Protein AF-A0A4S8HEG0-F1 (afdb_monomer_lite)

Secondary structure (DSSP, 8-state):
--PPEEEEEEEEEETTEEEEE-TTS-HHHH-S--SEEEEEEEEEETTEEEEEEE-EETTTTEE--HHHHHHHHHHHHHT-HHHHHHH--S-----PPPP------

Sequence (105 aa):
MKTNQLRIGKYVMINEMPILFPLEIMHSDVVQQAQSAGFFVMRVTAYGIDVYCWGESTSLNLQSNQTQDARIIKEFIGNISEVSHRFGNTAKPGVQPGVTANSPA

Organism: NCBI:txid2569763

Structure (mmCIF, N/CA/C/O backbone):
data_AF-A0A4S8HEG0-F1
#
_entry.id   AF-A0A4S8HEG0-F1
#
loop_
_atom_site.group_PDB
_atom_site.id
_atom_site.type_symbol
_atom_site.label_atom_id
_atom_site.label_alt_id
_atom_site.label_comp_id
_atom_site.label_asym_id
_atom_site.label_entity_id
_atom_site.label_seq_id
_atom_site.pdbx_PDB_ins_code
_atom_site.Cartn_x
_atom_site.Cartn_y
_atom_site.Cartn_z
_atom_site.occupancy
_atom_site.B_iso_or_equiv
_atom_site.auth_seq_id
_atom_site.auth_comp_id
_atom_site.auth_asym_id
_atom_site.auth_atom_id
_atom_site.pdbx_PDB_model_num
ATOM 1 N N . MET A 1 1 ? -18.858 -8.738 20.220 1.00 45.28 1 MET A N 1
ATOM 2 C CA . MET A 1 1 ? -17.488 -8.210 20.418 1.00 45.28 1 MET A CA 1
ATOM 3 C C . MET A 1 1 ? -16.939 -7.829 19.052 1.00 45.28 1 MET A C 1
ATOM 5 O O . MET A 1 1 ? -16.964 -8.676 18.170 1.00 45.28 1 MET A O 1
ATOM 9 N N . LYS A 1 2 ? -16.554 -6.564 18.829 1.00 53.38 2 LYS A N 1
ATOM 10 C CA . LYS A 1 2 ? -15.967 -6.131 17.548 1.00 53.38 2 LYS A CA 1
ATOM 11 C C . LYS A 1 2 ? -14.535 -6.674 17.479 1.00 53.38 2 LYS A C 1
ATOM 13 O O . LYS A 1 2 ? -13.722 -6.355 18.340 1.00 53.38 2 LYS A O 1
ATOM 18 N N . THR A 1 3 ? -14.267 -7.560 16.529 1.00 56.75 3 THR A N 1
ATOM 19 C CA . THR A 1 3 ? -12.990 -8.270 16.407 1.00 56.75 3 THR A CA 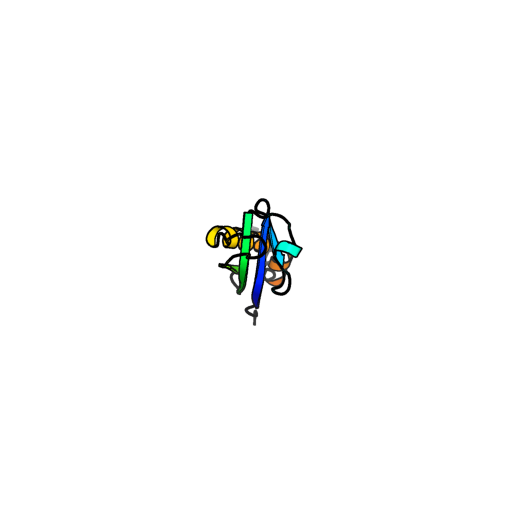1
ATOM 20 C C . THR A 1 3 ? -11.914 -7.326 15.878 1.00 56.75 3 THR A C 1
ATOM 22 O O . THR A 1 3 ? -12.089 -6.744 14.809 1.00 56.75 3 THR A O 1
ATOM 25 N N . ASN A 1 4 ? -10.793 -7.199 16.592 1.00 70.00 4 ASN A N 1
ATOM 26 C CA . ASN A 1 4 ? -9.589 -6.577 16.044 1.00 70.00 4 ASN A CA 1
ATOM 27 C C . ASN A 1 4 ? -9.114 -7.435 14.866 1.00 70.00 4 ASN A C 1
ATOM 29 O O . ASN A 1 4 ? -8.770 -8.602 15.058 1.00 70.00 4 ASN A O 1
ATOM 33 N N . GLN A 1 5 ? -9.123 -6.881 13.654 1.00 84.88 5 GLN A N 1
ATOM 34 C CA . GLN A 1 5 ? -8.589 -7.568 12.479 1.00 84.88 5 GLN A CA 1
ATOM 35 C C . GLN A 1 5 ? -7.219 -6.994 12.143 1.00 84.88 5 GLN A C 1
ATOM 37 O O . GLN A 1 5 ? -7.083 -5.795 11.902 1.00 84.88 5 GLN A O 1
ATOM 42 N N . LEU A 1 6 ? -6.214 -7.866 12.128 1.00 91.56 6 LEU A N 1
ATOM 43 C CA . LEU A 1 6 ? -4.871 -7.560 11.658 1.00 91.56 6 LEU A CA 1
ATOM 44 C C . LEU A 1 6 ? -4.699 -8.163 10.264 1.00 91.56 6 LEU A C 1
ATOM 46 O O . LEU A 1 6 ? -5.025 -9.331 10.053 1.00 91.56 6 LEU A O 1
ATOM 50 N N . ARG A 1 7 ? -4.192 -7.378 9.317 1.00 92.62 7 ARG A N 1
ATOM 51 C CA . ARG A 1 7 ? -3.823 -7.839 7.977 1.00 92.62 7 ARG A CA 1
ATOM 52 C C . ARG A 1 7 ? -2.402 -7.418 7.668 1.00 92.62 7 ARG A C 1
ATOM 54 O O . ARG A 1 7 ? -1.995 -6.323 8.035 1.00 92.62 7 ARG A O 1
ATOM 61 N N . ILE A 1 8 ? -1.676 -8.292 6.988 1.00 96.81 8 ILE A N 1
ATOM 62 C CA . ILE A 1 8 ? -0.315 -8.050 6.520 1.00 96.81 8 ILE A CA 1
ATOM 63 C C . ILE A 1 8 ? -0.317 -8.304 5.016 1.00 96.81 8 ILE A C 1
ATOM 65 O O . ILE A 1 8 ? -0.961 -9.249 4.559 1.00 96.81 8 ILE A O 1
ATOM 69 N N . GLY A 1 9 ? 0.365 -7.459 4.254 1.00 98.00 9 GLY A N 1
ATOM 70 C CA . GLY A 1 9 ? 0.445 -7.598 2.806 1.00 98.00 9 GLY A CA 1
ATOM 71 C C . GLY A 1 9 ? 1.579 -6.783 2.204 1.00 98.00 9 GLY A C 1
ATOM 72 O O . GLY A 1 9 ? 2.407 -6.207 2.912 1.00 98.00 9 GLY A O 1
ATOM 73 N N . LYS A 1 10 ? 1.603 -6.748 0.878 1.00 98.62 10 LYS A N 1
ATOM 74 C CA . LYS A 1 10 ? 2.502 -5.930 0.067 1.00 98.62 10 LYS A CA 1
ATOM 75 C C . LYS A 1 10 ? 1.723 -4.831 -0.635 1.00 98.62 10 LYS A C 1
ATOM 77 O O . LYS A 1 10 ? 0.513 -4.944 -0.839 1.00 98.62 10 LYS A O 1
ATOM 82 N N . TYR A 1 11 ? 2.428 -3.777 -1.013 1.00 98.62 11 TYR A N 1
ATOM 83 C CA . TYR A 1 11 ? 1.852 -2.709 -1.811 1.00 98.62 11 TYR A CA 1
ATOM 84 C C . TYR A 1 11 ? 2.842 -2.152 -2.832 1.00 98.62 11 TYR A C 1
ATOM 86 O O . TYR A 1 11 ? 4.060 -2.258 -2.662 1.00 98.62 11 TYR A O 1
ATOM 94 N N . VAL A 1 12 ? 2.290 -1.513 -3.861 1.00 98.62 12 VAL A N 1
ATOM 95 C CA . VAL A 1 12 ? 2.991 -0.584 -4.757 1.00 98.62 12 VAL A CA 1
ATOM 96 C C . VAL A 1 12 ? 2.195 0.716 -4.862 1.00 98.62 12 VAL A C 1
ATOM 98 O O . VAL A 1 12 ? 0.965 0.693 -4.782 1.00 98.62 12 VAL A O 1
ATOM 101 N N . MET A 1 13 ? 2.893 1.835 -5.048 1.00 98.25 13 MET A N 1
ATOM 102 C CA . MET A 1 13 ? 2.301 3.155 -5.275 1.00 98.25 13 MET A CA 1
ATOM 103 C C . MET A 1 13 ? 2.497 3.596 -6.721 1.00 98.25 13 MET A C 1
ATOM 105 O O . MET A 1 13 ? 3.630 3.705 -7.197 1.00 98.25 13 MET A O 1
ATOM 109 N N . ILE A 1 14 ? 1.395 3.898 -7.405 1.00 97.25 14 ILE A N 1
ATOM 110 C CA . ILE A 1 14 ? 1.402 4.452 -8.762 1.00 97.25 14 ILE A CA 1
ATOM 111 C C . ILE A 1 14 ? 0.520 5.688 -8.786 1.00 97.25 14 ILE A C 1
ATOM 113 O O . ILE A 1 14 ? -0.681 5.580 -8.580 1.00 97.25 14 ILE A O 1
ATOM 117 N N . ASN A 1 15 ? 1.093 6.850 -9.093 1.00 94.31 15 ASN A N 1
ATOM 118 C CA . ASN A 1 15 ? 0.362 8.117 -9.200 1.00 94.31 15 ASN A CA 1
ATOM 119 C C . ASN A 1 15 ? -0.538 8.370 -7.980 1.00 94.31 15 ASN A C 1
ATOM 121 O O . ASN A 1 15 ? -1.724 8.643 -8.129 1.00 94.31 15 ASN A O 1
ATOM 125 N N . GLU A 1 16 ? 0.031 8.209 -6.780 1.00 91.81 16 GLU A N 1
ATOM 126 C CA . GLU A 1 16 ? -0.680 8.325 -5.493 1.00 91.81 16 GLU A CA 1
ATOM 127 C C . GLU A 1 16 ? -1.819 7.308 -5.276 1.00 91.81 16 GLU A C 1
ATOM 129 O O . GLU A 1 16 ? -2.579 7.415 -4.316 1.00 91.81 16 GLU A O 1
ATOM 134 N N . MET A 1 17 ? -1.919 6.277 -6.116 1.00 95.38 17 MET A N 1
ATOM 135 C CA . MET A 1 17 ? -2.870 5.181 -5.968 1.00 95.38 17 MET A CA 1
ATOM 136 C C . MET A 1 17 ? -2.170 3.933 -5.408 1.00 95.38 17 MET A C 1
ATOM 138 O O . MET A 1 17 ? -1.260 3.401 -6.056 1.00 95.38 17 MET A O 1
ATOM 142 N N . PRO A 1 18 ? -2.579 3.438 -4.226 1.00 97.25 18 PRO A N 1
ATOM 143 C CA . PRO A 1 18 ? -2.043 2.203 -3.678 1.00 97.25 18 PRO A CA 1
ATOM 144 C C . PRO A 1 18 ? -2.697 0.979 -4.325 1.00 97.25 18 PRO A C 1
ATOM 146 O O . PRO A 1 18 ? -3.922 0.867 -4.378 1.00 97.25 18 PRO A O 1
ATOM 149 N N . ILE A 1 19 ? -1.882 0.006 -4.729 1.00 97.62 19 ILE A N 1
ATOM 150 C CA . ILE A 1 19 ? -2.337 -1.345 -5.077 1.00 97.62 19 ILE A CA 1
ATOM 151 C C . ILE A 1 19 ? -1.870 -2.283 -3.969 1.00 97.62 19 ILE A C 1
ATOM 153 O O . ILE A 1 19 ? -0.669 -2.422 -3.745 1.00 97.62 19 ILE A O 1
ATOM 157 N N . LEU A 1 20 ? -2.815 -2.913 -3.269 1.00 97.38 20 LEU A N 1
ATOM 158 C CA . LEU A 1 20 ? -2.557 -3.793 -2.126 1.00 97.38 20 LEU A CA 1
ATOM 159 C C . LEU A 1 20 ? -2.737 -5.253 -2.535 1.00 97.38 20 LEU A C 1
ATOM 161 O O . LEU A 1 20 ? -3.739 -5.596 -3.161 1.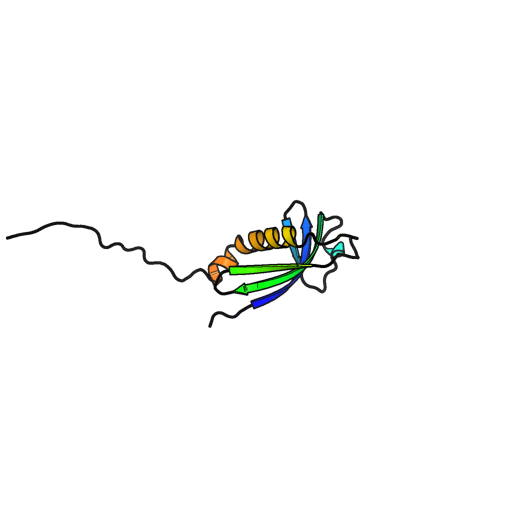00 97.38 20 LEU A O 1
ATOM 165 N N . PHE A 1 21 ? -1.808 -6.122 -2.149 1.00 97.75 21 PHE A N 1
ATOM 166 C CA . PHE A 1 21 ? -1.842 -7.527 -2.548 1.00 97.75 21 PHE A CA 1
ATOM 167 C C . PHE A 1 21 ? -1.206 -8.469 -1.507 1.00 97.75 21 PHE A C 1
ATOM 169 O O . PHE A 1 21 ? -0.489 -8.012 -0.608 1.00 97.75 21 PHE A O 1
ATOM 176 N N . PRO A 1 22 ? -1.502 -9.784 -1.574 1.00 97.44 22 PRO A N 1
ATOM 177 C CA . PRO A 1 22 ? -0.951 -10.786 -0.660 1.00 97.44 22 PRO A CA 1
ATOM 178 C C . PRO A 1 22 ? 0.580 -10.901 -0.709 1.00 97.44 22 PRO A C 1
ATOM 180 O O . PRO A 1 22 ? 1.231 -10.467 -1.661 1.00 97.44 22 PRO A O 1
ATOM 183 N N . LEU A 1 23 ? 1.168 -11.509 0.325 1.00 96.88 23 LEU A N 1
A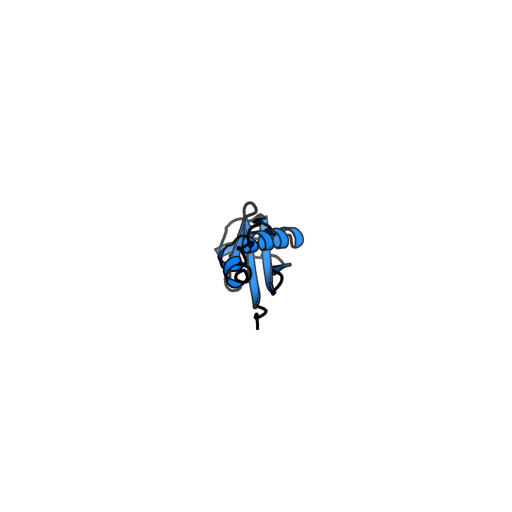TOM 184 C CA . LEU A 1 23 ? 2.623 -11.642 0.465 1.00 96.88 23 LEU A CA 1
ATOM 185 C C . LEU A 1 23 ? 3.251 -12.562 -0.593 1.00 96.88 23 LEU A C 1
ATOM 187 O O . LEU A 1 23 ? 4.453 -12.478 -0.835 1.00 96.88 23 LEU A O 1
ATOM 191 N N . GLU A 1 24 ? 2.464 -13.425 -1.219 1.00 97.25 24 GLU A N 1
ATOM 192 C CA . GLU A 1 24 ? 2.907 -14.424 -2.189 1.00 97.25 24 GLU A CA 1
ATOM 193 C C . GLU A 1 24 ? 3.209 -13.811 -3.564 1.00 97.25 24 GLU A C 1
ATOM 195 O O . GLU A 1 24 ? 3.998 -14.369 -4.318 1.00 97.25 24 GLU A O 1
ATOM 200 N N . ILE A 1 25 ? 2.631 -12.648 -3.879 1.00 97.56 25 ILE A N 1
ATOM 201 C CA . ILE A 1 25 ? 2.806 -11.980 -5.175 1.00 97.56 25 ILE A CA 1
ATOM 202 C C . ILE A 1 25 ? 4.057 -11.089 -5.130 1.00 97.56 25 ILE A C 1
ATOM 204 O O . ILE A 1 25 ? 4.286 -10.372 -4.145 1.00 97.56 25 ILE A O 1
ATOM 208 N N . MET A 1 26 ? 4.907 -11.122 -6.161 1.00 98.00 26 MET A N 1
ATOM 209 C CA . MET A 1 26 ? 6.052 -10.208 -6.257 1.00 98.00 26 MET A CA 1
ATOM 210 C C . MET A 1 26 ? 5.601 -8.833 -6.756 1.00 98.00 26 MET A C 1
ATOM 212 O O . MET A 1 26 ? 4.706 -8.733 -7.587 1.00 98.00 26 MET A O 1
ATOM 216 N N . HIS A 1 27 ? 6.240 -7.750 -6.298 1.00 98.25 27 HIS A N 1
ATOM 217 C CA . HIS A 1 27 ? 5.874 -6.396 -6.744 1.00 98.25 27 HIS A CA 1
ATOM 218 C C . HIS A 1 27 ? 5.984 -6.229 -8.268 1.00 98.25 27 HIS A C 1
ATOM 220 O O . HIS A 1 27 ? 5.145 -5.569 -8.873 1.00 98.25 27 HIS A O 1
ATOM 226 N N . SER A 1 28 ? 6.976 -6.881 -8.879 1.00 97.81 28 SER A N 1
ATOM 227 C CA . SER A 1 28 ? 7.218 -6.885 -10.329 1.00 97.81 28 SER A CA 1
ATOM 228 C C . SER A 1 28 ? 6.177 -7.657 -11.141 1.00 97.81 28 SER A C 1
ATOM 230 O O . SER A 1 28 ? 6.065 -7.427 -12.340 1.00 97.81 28 SER A O 1
ATOM 232 N N . ASP A 1 29 ? 5.408 -8.550 -10.509 1.00 98.06 29 ASP A N 1
ATOM 233 C CA . ASP A 1 29 ? 4.310 -9.259 -11.183 1.00 98.06 29 ASP A CA 1
ATOM 234 C C . ASP A 1 29 ? 3.067 -8.371 -11.301 1.00 98.06 29 ASP A C 1
ATOM 236 O O . ASP A 1 29 ? 2.205 -8.595 -12.148 1.00 98.06 29 ASP A O 1
ATOM 240 N N . VAL A 1 30 ? 2.965 -7.359 -10.433 1.00 97.56 30 VAL A N 1
ATOM 241 C CA . VAL A 1 30 ? 1.839 -6.423 -10.400 1.00 97.56 30 VAL A CA 1
ATOM 242 C C . VAL A 1 30 ? 2.085 -5.280 -11.381 1.00 97.56 30 VAL A C 1
ATOM 244 O O . VAL A 1 30 ? 1.173 -4.877 -12.102 1.00 97.56 30 VAL A O 1
ATOM 247 N N . VAL A 1 31 ? 3.300 -4.721 -11.388 1.00 97.19 31 VAL A N 1
ATOM 248 C CA . VAL A 1 31 ? 3.622 -3.485 -12.116 1.00 97.19 31 VAL A CA 1
ATOM 249 C C . VAL A 1 31 ? 5.067 -3.491 -12.611 1.00 97.19 31 VAL A C 1
ATOM 251 O O . VAL A 1 31 ? 5.941 -4.089 -11.992 1.00 97.19 31 VAL A O 1
ATOM 254 N N . GLN A 1 32 ? 5.337 -2.770 -13.704 1.00 95.19 32 GLN A N 1
ATOM 255 C CA . GLN A 1 32 ? 6.705 -2.589 -14.214 1.00 95.19 32 GLN A CA 1
ATOM 256 C C . GLN A 1 32 ? 7.440 -1.414 -13.560 1.00 95.19 32 GLN A C 1
ATOM 258 O O . GLN A 1 32 ? 8.664 -1.427 -13.465 1.00 95.19 32 GLN A O 1
ATOM 263 N N . GLN A 1 33 ? 6.705 -0.381 -13.139 1.00 95.06 33 GLN A N 1
ATOM 264 C CA . GLN A 1 33 ? 7.249 0.821 -12.510 1.00 95.06 33 GLN A CA 1
ATOM 265 C C . GLN A 1 33 ? 6.291 1.325 -11.431 1.00 95.06 33 GLN A C 1
ATOM 267 O O . GLN A 1 33 ? 5.072 1.223 -11.573 1.00 95.06 33 GLN A O 1
ATOM 272 N N . ALA A 1 34 ? 6.858 1.878 -10.364 1.00 97.62 34 ALA A N 1
ATOM 273 C CA . ALA A 1 34 ? 6.139 2.462 -9.241 1.00 97.62 34 ALA A CA 1
ATOM 274 C C . ALA A 1 34 ? 6.976 3.584 -8.612 1.00 97.62 34 ALA A C 1
ATOM 276 O O . ALA A 1 34 ? 8.177 3.694 -8.857 1.00 97.62 34 ALA A O 1
ATOM 277 N N . GLN A 1 35 ? 6.331 4.422 -7.805 1.00 97.81 35 GLN A N 1
ATOM 278 C CA . GLN A 1 35 ? 6.976 5.508 -7.058 1.00 97.81 35 GLN A CA 1
ATOM 279 C C . GLN A 1 35 ? 7.555 5.014 -5.731 1.00 97.81 35 GLN A C 1
ATOM 281 O O . GLN A 1 35 ? 8.612 5.466 -5.304 1.00 97.81 35 GLN A O 1
ATOM 286 N N . SER A 1 36 ? 6.864 4.073 -5.091 1.00 98.25 36 SER A N 1
ATOM 287 C CA . SER A 1 36 ? 7.299 3.393 -3.875 1.00 98.25 36 SER A CA 1
ATOM 288 C C . SER A 1 36 ? 6.682 1.998 -3.814 1.00 98.25 36 SER A C 1
ATOM 290 O O . SER A 1 36 ? 5.678 1.703 -4.474 1.00 98.25 36 SER A O 1
ATOM 292 N N . ALA A 1 37 ? 7.306 1.112 -3.046 1.00 98.50 37 ALA A N 1
ATOM 293 C CA . ALA A 1 37 ? 6.833 -0.249 -2.856 1.00 98.50 37 ALA A CA 1
ATOM 294 C C . ALA A 1 37 ? 7.356 -0.815 -1.537 1.00 98.50 37 ALA A C 1
ATOM 296 O O . ALA A 1 37 ? 8.452 -0.478 -1.089 1.00 98.50 37 ALA A O 1
ATOM 297 N N . GLY A 1 38 ? 6.584 -1.706 -0.926 1.00 98.38 38 GLY A N 1
ATOM 298 C CA . GLY A 1 38 ? 6.994 -2.321 0.327 1.00 98.38 38 GLY A CA 1
ATOM 299 C C . GLY A 1 38 ? 5.953 -3.268 0.892 1.00 98.38 38 GLY A C 1
ATOM 300 O O . GLY A 1 38 ? 5.161 -3.875 0.163 1.00 98.38 38 GLY A O 1
ATOM 301 N N . PHE A 1 39 ? 5.984 -3.388 2.210 1.00 98.56 39 PHE A N 1
ATOM 302 C CA . PHE A 1 39 ? 5.080 -4.196 3.011 1.00 98.56 39 PHE A CA 1
ATOM 303 C C . PHE A 1 39 ? 4.235 -3.289 3.890 1.00 98.56 39 PHE A C 1
ATOM 305 O O . PHE A 1 39 ? 4.669 -2.201 4.267 1.00 98.56 39 PHE A O 1
ATOM 312 N N . PHE A 1 40 ? 3.039 -3.749 4.237 1.00 98.25 40 PHE A N 1
ATOM 313 C CA . PHE A 1 40 ? 2.176 -3.039 5.162 1.00 98.25 40 PHE A CA 1
ATOM 314 C C . PHE A 1 40 ? 1.544 -3.976 6.192 1.00 98.25 40 PHE A C 1
ATOM 316 O O . PHE A 1 40 ? 1.303 -5.159 5.941 1.00 98.25 40 PHE A O 1
ATOM 323 N N . VAL A 1 41 ? 1.234 -3.409 7.355 1.00 97.38 41 VAL A N 1
ATOM 324 C CA . VAL A 1 41 ? 0.369 -3.984 8.380 1.00 97.38 41 VAL A CA 1
ATOM 325 C C . VAL A 1 41 ? -0.787 -3.023 8.545 1.00 97.38 41 VAL A C 1
ATOM 327 O O . VAL A 1 41 ? -0.590 -1.836 8.796 1.00 97.38 41 VAL A O 1
ATOM 330 N N . MET A 1 42 ? -1.994 -3.556 8.440 1.00 94.62 42 MET A N 1
ATOM 331 C CA . MET A 1 42 ? -3.226 -2.844 8.712 1.00 94.62 42 MET A CA 1
ATOM 332 C C . MET A 1 42 ? -3.895 -3.436 9.946 1.00 94.62 42 MET A C 1
ATOM 334 O O . MET A 1 42 ? -4.138 -4.642 10.022 1.00 94.62 42 MET A O 1
ATOM 338 N N . ARG A 1 43 ? -4.254 -2.573 10.890 1.00 92.31 43 ARG A N 1
ATOM 339 C CA . ARG A 1 43 ? -5.086 -2.912 12.039 1.00 92.31 43 ARG A CA 1
ATOM 340 C C . ARG A 1 43 ? -6.416 -2.185 11.918 1.00 92.31 43 ARG A C 1
ATOM 342 O O . ARG A 1 43 ? -6.454 -0.962 11.865 1.00 92.31 43 ARG A O 1
ATOM 349 N N . VAL A 1 44 ? -7.504 -2.943 11.926 1.00 88.25 44 VAL A N 1
ATOM 350 C CA . VAL A 1 44 ? -8.858 -2.395 12.024 1.00 88.25 44 VAL A CA 1
ATOM 351 C C . VAL A 1 44 ? -9.298 -2.462 13.480 1.00 88.25 44 VAL A C 1
ATOM 353 O O . VAL A 1 44 ? -9.298 -3.535 14.090 1.00 88.25 44 VAL A O 1
ATOM 356 N N . THR A 1 45 ? -9.652 -1.307 14.033 1.00 84.44 45 THR A N 1
ATOM 357 C CA . THR A 1 45 ? -10.109 -1.127 15.414 1.00 84.44 45 THR A CA 1
ATOM 358 C C . THR A 1 45 ? -11.544 -0.599 15.435 1.00 84.44 45 THR A C 1
ATOM 360 O O . THR A 1 45 ? -12.120 -0.259 14.404 1.00 84.44 45 THR A O 1
ATOM 363 N N . ALA A 1 46 ? -12.131 -0.480 16.628 1.00 80.62 46 ALA A N 1
ATOM 364 C CA . ALA A 1 46 ? -13.432 0.170 16.791 1.00 80.62 46 ALA A CA 1
ATOM 365 C C . ALA A 1 46 ? -13.427 1.667 16.415 1.00 80.62 46 ALA A C 1
ATOM 367 O O . ALA A 1 46 ? -14.498 2.218 16.176 1.00 80.62 46 ALA A O 1
ATOM 368 N N . TYR A 1 47 ? -12.251 2.301 16.372 1.00 80.56 47 TYR A N 1
ATOM 369 C CA . TYR A 1 47 ? -12.076 3.739 16.149 1.00 80.56 47 TYR A CA 1
ATOM 370 C C . TYR A 1 47 ? -11.582 4.078 14.737 1.00 80.56 47 TYR A C 1
ATOM 372 O O . TYR A 1 47 ? -11.458 5.252 14.401 1.00 80.56 47 TYR A O 1
ATOM 380 N N . GLY A 1 48 ? -11.296 3.068 13.911 1.00 85.06 48 GLY A N 1
ATOM 381 C CA . GLY A 1 48 ? -10.827 3.259 12.543 1.00 85.06 48 GLY A CA 1
ATOM 382 C C . GLY A 1 48 ? -9.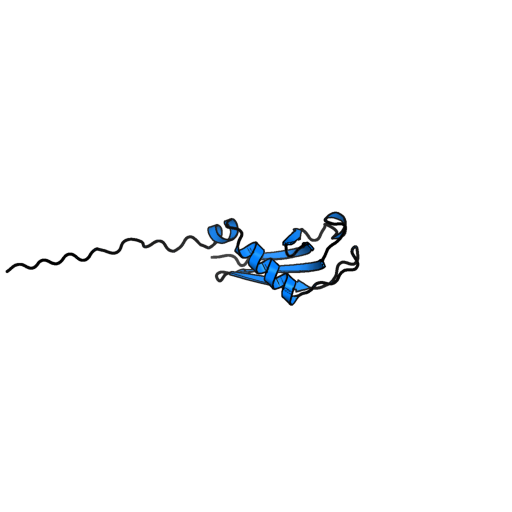717 2.291 12.160 1.00 85.06 48 GLY A C 1
ATOM 383 O O . GLY A 1 48 ? -9.636 1.170 12.666 1.00 85.06 48 GLY A O 1
ATOM 384 N N . ILE A 1 49 ? -8.872 2.738 11.236 1.00 90.69 49 ILE A N 1
ATOM 385 C CA . ILE A 1 49 ? -7.835 1.928 10.602 1.00 90.69 49 ILE A CA 1
ATOM 386 C C . ILE A 1 49 ? -6.472 2.543 10.897 1.00 90.69 49 ILE A C 1
ATOM 388 O O . ILE A 1 49 ? -6.270 3.741 10.690 1.00 90.69 49 ILE A O 1
ATOM 392 N N . ASP A 1 50 ? -5.533 1.712 11.328 1.00 93.06 50 ASP A N 1
ATOM 393 C CA . ASP A 1 50 ? -4.124 2.065 11.452 1.00 93.06 50 ASP A CA 1
ATOM 394 C C . ASP A 1 50 ? -3.317 1.283 10.425 1.00 93.06 50 ASP A C 1
ATOM 396 O O . ASP A 1 50 ? -3.536 0.085 10.234 1.00 93.06 50 ASP A O 1
ATOM 400 N N . VAL A 1 51 ? -2.396 1.971 9.757 1.00 96.44 51 VAL A N 1
ATOM 401 C CA . VAL A 1 51 ? -1.549 1.407 8.708 1.00 96.44 51 VAL A CA 1
ATOM 402 C C . VAL A 1 51 ? -0.102 1.750 9.024 1.00 96.44 51 VAL A C 1
ATOM 404 O O . VAL A 1 51 ? 0.214 2.898 9.325 1.00 96.44 51 VAL A O 1
ATOM 407 N N . TYR A 1 52 ? 0.766 0.750 8.934 1.00 97.94 52 TYR A N 1
ATOM 408 C CA . TYR A 1 52 ? 2.213 0.895 9.035 1.00 97.94 52 TYR A CA 1
ATOM 409 C C . TYR A 1 52 ? 2.843 0.300 7.784 1.00 97.94 52 TYR A C 1
ATOM 411 O O . TYR A 1 52 ? 2.502 -0.827 7.429 1.00 97.94 52 TYR A O 1
ATOM 419 N N . CYS A 1 53 ? 3.746 1.038 7.140 1.00 98.44 53 CYS A N 1
ATOM 420 C CA . CYS A 1 53 ? 4.466 0.597 5.945 1.00 98.44 53 CYS A CA 1
ATOM 421 C C . CYS A 1 53 ? 5.965 0.486 6.232 1.00 98.44 53 CYS A C 1
ATOM 423 O O . CYS A 1 53 ? 6.493 1.266 7.024 1.00 98.44 53 CYS A O 1
ATOM 425 N N . TRP A 1 54 ? 6.645 -0.480 5.613 1.00 98.38 54 TRP A N 1
ATOM 426 C CA . TRP A 1 54 ? 8.094 -0.652 5.746 1.00 98.38 54 TRP A CA 1
ATOM 427 C C . TRP A 1 54 ? 8.714 -1.407 4.568 1.00 98.38 54 TRP A C 1
ATOM 429 O O . TRP A 1 54 ? 8.028 -2.003 3.733 1.00 98.38 54 TRP A O 1
ATOM 439 N N . GLY A 1 55 ? 10.048 -1.435 4.579 1.00 97.50 55 GLY A N 1
ATOM 440 C CA . GLY A 1 55 ? 10.866 -2.269 3.709 1.00 97.50 55 GLY A CA 1
ATOM 441 C C . GLY A 1 55 ? 11.081 -1.681 2.321 1.00 97.50 55 GLY A C 1
ATOM 442 O O . GLY A 1 55 ? 10.996 -0.473 2.105 1.00 97.50 55 GLY A O 1
ATOM 443 N N . GLU A 1 56 ? 11.390 -2.573 1.392 1.00 97.12 56 GLU A N 1
ATOM 444 C CA . GLU A 1 56 ? 11.670 -2.261 -0.001 1.00 97.12 56 GLU A CA 1
ATOM 445 C C . GLU A 1 56 ? 11.150 -3.382 -0.902 1.00 97.12 56 GLU A C 1
ATOM 447 O O . GLU A 1 56 ? 10.874 -4.502 -0.456 1.00 97.12 56 GLU A O 1
ATOM 452 N N . SER A 1 57 ? 11.029 -3.075 -2.185 1.00 97.81 57 SER A N 1
ATOM 453 C CA . SER A 1 57 ? 10.886 -4.058 -3.241 1.00 97.81 57 SER A CA 1
ATOM 454 C C . SER A 1 57 ? 12.244 -4.314 -3.877 1.00 97.81 57 SER A C 1
ATOM 456 O O . SER A 1 57 ? 12.768 -3.467 -4.599 1.00 97.81 57 SER A O 1
ATOM 458 N N . THR A 1 58 ? 12.790 -5.508 -3.665 1.00 96.81 58 THR A N 1
ATOM 459 C CA . THR A 1 58 ? 14.025 -5.942 -4.330 1.00 96.81 58 THR A CA 1
ATOM 460 C C . THR A 1 58 ? 13.819 -6.169 -5.826 1.00 96.81 58 THR A C 1
ATOM 462 O O . THR A 1 58 ? 14.726 -5.917 -6.610 1.00 96.81 58 THR A O 1
ATOM 465 N N . SER A 1 59 ? 12.622 -6.601 -6.242 1.00 97.12 59 SER A N 1
ATOM 466 C CA . SER A 1 59 ? 12.332 -6.888 -7.651 1.00 97.12 59 SER A CA 1
ATOM 467 C C . SER A 1 59 ? 12.086 -5.638 -8.498 1.00 97.12 59 SER A C 1
ATOM 469 O O . SER A 1 59 ? 12.271 -5.690 -9.710 1.00 97.12 59 SER A O 1
ATOM 471 N N . LEU A 1 60 ? 11.717 -4.515 -7.872 1.00 97.19 60 LEU A N 1
ATOM 472 C CA . LEU A 1 60 ? 11.617 -3.205 -8.526 1.00 97.19 60 LEU A CA 1
ATOM 473 C C . LEU A 1 60 ? 12.770 -2.256 -8.168 1.00 97.19 60 LEU A C 1
ATOM 475 O O . LEU A 1 60 ? 12.870 -1.188 -8.762 1.00 97.19 60 LEU A O 1
ATOM 479 N N . ASN A 1 61 ? 13.634 -2.632 -7.218 1.00 97.50 61 ASN A N 1
ATOM 480 C CA . ASN A 1 61 ? 14.672 -1.773 -6.641 1.00 97.50 61 ASN A CA 1
ATOM 481 C C . ASN A 1 61 ? 14.111 -0.423 -6.141 1.00 97.50 61 ASN A C 1
ATOM 483 O O . ASN A 1 61 ? 14.608 0.650 -6.487 1.00 97.50 61 ASN A O 1
ATOM 487 N N . LEU A 1 62 ? 13.031 -0.484 -5.355 1.00 97.31 62 LEU A N 1
ATOM 488 C CA . LEU A 1 62 ? 12.308 0.679 -4.830 1.00 97.31 62 LEU A CA 1
ATOM 489 C C . LEU A 1 62 ? 12.141 0.579 -3.318 1.00 97.31 62 LEU A C 1
ATOM 491 O O . LEU A 1 62 ? 11.778 -0.477 -2.809 1.00 97.31 62 LEU A O 1
ATOM 495 N N . GLN A 1 63 ? 12.311 1.692 -2.609 1.00 98.00 63 GLN A N 1
ATOM 496 C CA . GLN A 1 63 ? 12.034 1.761 -1.175 1.00 98.00 63 GLN A CA 1
ATOM 497 C C . GLN A 1 63 ? 10.606 2.220 -0.873 1.00 98.00 63 GLN A C 1
ATOM 499 O O . GLN A 1 63 ? 9.972 2.946 -1.643 1.00 98.00 63 GLN A O 1
ATOM 504 N N . SER A 1 64 ? 10.119 1.809 0.295 1.00 98.00 64 SER A N 1
ATOM 505 C CA . SER A 1 64 ? 8.904 2.340 0.904 1.00 98.00 64 SER A CA 1
ATOM 506 C C . SER A 1 64 ? 9.113 3.790 1.349 1.00 98.00 64 SER A C 1
ATOM 508 O O . SER A 1 64 ? 10.066 4.087 2.074 1.00 98.00 64 SER A O 1
ATOM 510 N N . ASN A 1 65 ? 8.178 4.682 1.015 1.00 97.88 65 ASN A N 1
ATOM 511 C CA . ASN A 1 65 ? 8.055 5.981 1.670 1.00 97.88 65 ASN A CA 1
ATOM 512 C C . ASN A 1 65 ? 7.080 5.846 2.845 1.00 97.88 65 ASN A C 1
ATOM 514 O O . ASN A 1 65 ? 5.911 6.219 2.776 1.00 97.88 65 ASN A O 1
ATOM 518 N N . GLN A 1 66 ? 7.579 5.263 3.930 1.00 97.81 66 GLN A N 1
ATOM 519 C CA . GLN A 1 66 ? 6.781 4.699 5.021 1.00 97.81 66 GLN A CA 1
ATOM 520 C C . GLN A 1 66 ? 5.669 5.623 5.535 1.00 97.81 66 GLN A C 1
ATOM 522 O O . GLN A 1 66 ? 4.522 5.198 5.669 1.00 97.81 66 GLN A O 1
ATOM 527 N N . THR A 1 67 ? 5.994 6.889 5.816 1.00 97.62 67 THR A N 1
ATOM 528 C CA . THR A 1 67 ? 5.036 7.858 6.364 1.00 97.62 67 THR A CA 1
ATOM 529 C C . THR A 1 67 ? 3.996 8.282 5.329 1.00 97.62 67 THR A C 1
ATOM 531 O O . THR A 1 67 ? 2.806 8.332 5.645 1.00 97.62 67 THR A O 1
ATOM 534 N N . GLN A 1 68 ? 4.422 8.582 4.099 1.00 97.94 68 GLN A N 1
ATOM 535 C CA . GLN A 1 68 ? 3.515 9.029 3.042 1.00 97.94 68 GLN A CA 1
ATOM 536 C C . GLN A 1 68 ? 2.616 7.888 2.558 1.00 97.94 68 GLN A C 1
ATOM 538 O O . GLN A 1 68 ? 1.401 8.065 2.471 1.00 97.94 68 GLN A O 1
ATOM 543 N N . ASP A 1 69 ? 3.191 6.713 2.319 1.00 98.25 69 ASP A N 1
ATOM 544 C CA . ASP A 1 69 ? 2.483 5.531 1.834 1.00 98.25 69 ASP A CA 1
ATOM 545 C C . ASP A 1 69 ? 1.435 5.073 2.853 1.00 98.25 69 ASP A C 1
ATOM 547 O O . ASP A 1 69 ? 0.284 4.834 2.494 1.00 98.25 69 ASP A O 1
ATOM 551 N N . ALA A 1 70 ? 1.781 5.038 4.147 1.00 98.00 70 ALA A N 1
ATOM 552 C CA . ALA A 1 70 ? 0.832 4.687 5.201 1.00 98.00 70 ALA A CA 1
ATOM 553 C C . ALA A 1 70 ? -0.352 5.661 5.271 1.00 98.00 70 ALA A C 1
ATOM 555 O O . ALA A 1 70 ? -1.493 5.223 5.443 1.00 98.00 70 ALA A O 1
ATOM 556 N N . ARG A 1 71 ? -0.103 6.969 5.108 1.00 97.25 71 ARG A N 1
ATOM 557 C CA . ARG A 1 71 ? -1.164 7.984 5.059 1.00 97.25 71 ARG A CA 1
ATOM 558 C C . ARG A 1 71 ? -2.098 7.739 3.875 1.00 97.25 71 ARG A C 1
ATOM 560 O O . ARG A 1 71 ? -3.307 7.654 4.073 1.00 97.25 71 ARG A O 1
ATOM 567 N N . ILE A 1 72 ? -1.541 7.571 2.676 1.00 97.25 72 ILE A N 1
ATOM 568 C CA . ILE A 1 72 ? -2.324 7.369 1.452 1.00 97.25 72 ILE A CA 1
ATOM 569 C C . ILE A 1 72 ? -3.123 6.064 1.522 1.00 97.25 72 ILE A C 1
ATOM 571 O O . ILE A 1 72 ? -4.314 6.059 1.230 1.00 97.25 72 ILE A O 1
ATOM 575 N N . ILE A 1 73 ? -2.512 4.963 1.966 1.00 96.62 73 ILE A N 1
ATOM 576 C CA . ILE A 1 73 ? -3.199 3.673 2.111 1.00 96.62 73 ILE A CA 1
ATOM 577 C C . ILE A 1 73 ? -4.328 3.770 3.146 1.00 96.62 73 ILE A C 1
ATOM 579 O O . ILE A 1 73 ? -5.420 3.253 2.911 1.00 96.62 73 ILE A O 1
ATOM 583 N N . LYS A 1 74 ? -4.107 4.455 4.275 1.00 94.75 74 LYS A N 1
ATOM 584 C CA . LYS A 1 74 ? -5.145 4.676 5.293 1.00 94.75 74 LYS A CA 1
ATOM 585 C C . LYS A 1 74 ? -6.334 5.460 4.733 1.00 94.75 74 LYS A C 1
ATOM 587 O O . LYS A 1 74 ? -7.474 5.054 4.955 1.00 94.75 74 LYS A O 1
ATOM 592 N N . GLU A 1 75 ? -6.077 6.542 4.001 1.00 92.88 75 GLU A N 1
ATOM 593 C CA . GLU A 1 75 ? -7.111 7.349 3.338 1.00 92.88 75 GLU A CA 1
ATOM 594 C C . GLU A 1 75 ? -7.850 6.539 2.261 1.00 92.88 75 GLU A C 1
ATOM 596 O O . GLU A 1 75 ? -9.080 6.507 2.247 1.00 92.88 75 GLU A O 1
ATOM 601 N N . PHE A 1 76 ? -7.113 5.814 1.415 1.00 92.62 76 PHE A N 1
ATOM 602 C CA . PHE A 1 76 ? -7.665 4.969 0.357 1.00 92.62 76 PHE A CA 1
ATOM 603 C C . PHE A 1 76 ? -8.633 3.920 0.910 1.00 92.62 76 PHE A C 1
ATOM 605 O O . PHE A 1 76 ? -9.766 3.830 0.448 1.00 92.62 76 PHE A O 1
ATOM 612 N N . ILE A 1 77 ? -8.229 3.163 1.936 1.00 89.88 77 ILE A N 1
ATOM 613 C CA . ILE A 1 77 ? -9.078 2.121 2.532 1.00 89.88 77 ILE A CA 1
ATOM 614 C C . ILE A 1 77 ? -10.251 2.739 3.304 1.00 89.88 77 ILE A C 1
ATOM 616 O O . ILE A 1 77 ? -11.365 2.222 3.233 1.00 89.88 77 ILE A O 1
ATOM 620 N N . GLY A 1 78 ? -10.024 3.838 4.030 1.00 84.69 78 GLY A N 1
ATOM 621 C CA . GLY A 1 78 ? -11.074 4.536 4.776 1.00 84.69 78 GLY A CA 1
ATOM 622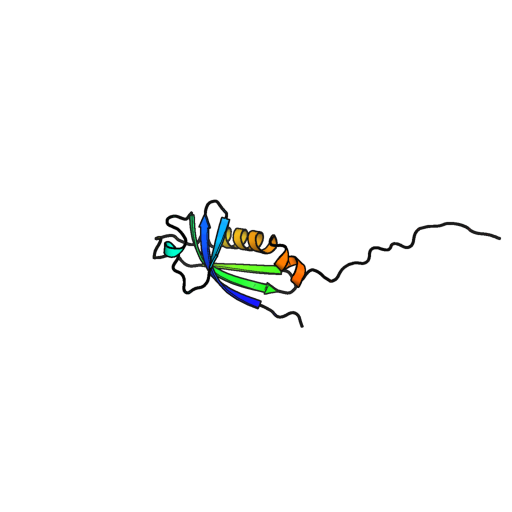 C C . GLY A 1 78 ? -12.214 5.040 3.884 1.00 84.69 78 GLY A C 1
ATOM 623 O O . GLY A 1 78 ? -13.371 5.021 4.305 1.00 84.69 78 GLY A O 1
ATOM 624 N N . ASN A 1 79 ? -11.899 5.411 2.641 1.00 79.81 79 ASN A N 1
ATOM 625 C CA . ASN A 1 79 ? -12.868 5.879 1.650 1.00 79.81 79 ASN A CA 1
ATOM 626 C C . ASN A 1 79 ? -13.658 4.747 0.964 1.00 79.81 79 ASN A C 1
ATOM 628 O O . ASN A 1 79 ? -14.661 5.022 0.304 1.00 79.81 79 ASN A O 1
ATOM 632 N N . ILE A 1 80 ? -13.262 3.477 1.117 1.00 76.31 80 ILE A N 1
ATOM 633 C CA . ILE A 1 80 ? -14.015 2.341 0.571 1.00 76.31 80 ILE A CA 1
ATOM 634 C C . ILE A 1 80 ? -15.241 2.089 1.463 1.00 76.31 80 ILE A C 1
ATOM 636 O O . ILE A 1 80 ? -15.146 1.655 2.615 1.00 76.31 80 ILE A O 1
ATOM 640 N N . SER A 1 81 ? -16.426 2.344 0.911 1.00 52.84 81 SER A N 1
ATOM 641 C CA . SER A 1 81 ? -17.729 2.313 1.589 1.00 52.84 81 SER A CA 1
ATOM 642 C C . SER A 1 81 ? -18.061 0.978 2.277 1.00 52.84 81 SER A C 1
ATOM 644 O O . SER A 1 81 ? -18.724 0.982 3.314 1.00 52.84 81 SER A O 1
ATOM 646 N N . GLU A 1 82 ? -17.546 -0.163 1.809 1.00 52.97 82 GLU A N 1
ATOM 647 C CA . GLU A 1 82 ? -17.722 -1.462 2.487 1.00 52.97 82 GLU A CA 1
ATOM 648 C C . GLU A 1 82 ? -17.041 -1.547 3.861 1.00 52.97 82 GLU A C 1
ATOM 650 O O . GLU A 1 82 ? -17.557 -2.213 4.768 1.00 52.97 82 GLU A O 1
ATOM 655 N N . VAL A 1 83 ? -15.919 -0.847 4.058 1.00 50.31 83 VAL A N 1
ATOM 656 C CA . VAL A 1 83 ? -15.275 -0.756 5.376 1.00 50.31 83 VAL A CA 1
ATOM 657 C C . VAL A 1 83 ? -16.122 0.118 6.299 1.00 50.31 83 VAL A C 1
ATOM 659 O O . VAL A 1 83 ? -16.337 -0.236 7.457 1.00 50.31 83 VAL A O 1
ATOM 662 N N . SER A 1 84 ? -16.720 1.186 5.770 1.00 48.84 84 SER A N 1
ATOM 663 C CA . SER A 1 84 ? -17.660 2.023 6.521 1.00 48.84 84 SER A CA 1
ATOM 664 C C . SER A 1 84 ? -18.950 1.280 6.905 1.00 48.84 84 SER A C 1
ATOM 666 O O . SER A 1 84 ? -19.417 1.423 8.032 1.00 48.84 84 SER A O 1
ATOM 668 N N . HIS A 1 85 ? -19.510 0.412 6.053 1.00 45.16 85 HIS A N 1
ATOM 669 C CA . HIS A 1 85 ? -20.763 -0.300 6.357 1.00 45.16 85 HIS A CA 1
ATOM 670 C C . HIS A 1 85 ? -20.627 -1.428 7.395 1.00 45.16 85 HIS A C 1
ATOM 672 O O . HIS A 1 85 ? -21.585 -1.696 8.123 1.00 45.16 85 HIS A O 1
ATOM 678 N N . ARG A 1 86 ? -19.453 -2.062 7.539 1.00 50.50 86 ARG A N 1
ATOM 679 C CA . ARG A 1 86 ? -19.229 -3.078 8.592 1.00 50.50 86 ARG A CA 1
ATOM 680 C C . ARG A 1 86 ? -19.061 -2.486 9.995 1.00 50.50 86 ARG A C 1
ATOM 682 O O . ARG A 1 86 ? -19.233 -3.209 10.975 1.00 50.50 86 ARG A O 1
ATOM 689 N N . PHE A 1 87 ? -18.769 -1.189 10.106 1.00 53.16 87 PHE A N 1
ATOM 690 C CA . PHE A 1 87 ? -18.525 -0.524 11.393 1.00 53.16 87 PHE A CA 1
ATOM 691 C C . PHE A 1 87 ? -19.445 0.677 11.681 1.00 53.16 87 PHE A C 1
ATOM 693 O O . PHE A 1 87 ? -19.516 1.099 12.836 1.00 53.16 87 PHE A O 1
ATOM 700 N N . GLY A 1 88 ? -20.180 1.180 10.683 1.00 44.00 88 GLY A N 1
ATOM 701 C CA . GLY A 1 88 ? -20.973 2.415 10.740 1.00 44.00 88 GLY A CA 1
ATOM 702 C C . GLY A 1 88 ? -22.467 2.276 11.053 1.00 44.00 88 GLY A C 1
ATOM 703 O O . GLY A 1 88 ? -23.143 3.291 11.178 1.00 44.00 88 GLY A O 1
ATOM 704 N N . ASN A 1 89 ? -23.016 1.072 11.242 1.00 43.03 89 ASN A N 1
ATOM 705 C CA . ASN A 1 89 ? -24.427 0.927 11.627 1.00 43.03 89 ASN A CA 1
ATOM 706 C C . ASN A 1 89 ? -24.626 0.875 13.149 1.00 43.03 89 ASN A C 1
ATOM 708 O O . ASN A 1 89 ? -25.032 -0.144 13.693 1.00 43.03 89 ASN A O 1
ATOM 712 N N . THR A 1 90 ? -24.395 2.004 13.822 1.00 51.50 90 THR A N 1
ATOM 713 C CA . THR A 1 90 ? -25.139 2.397 15.035 1.00 51.50 90 THR A CA 1
ATOM 714 C C . THR A 1 90 ? -25.103 3.918 15.185 1.00 51.50 90 THR A C 1
ATOM 716 O O . THR A 1 90 ? -24.328 4.433 15.982 1.00 51.50 90 THR A O 1
ATOM 719 N N . ALA A 1 91 ? -25.922 4.629 14.407 1.00 41.66 91 ALA A N 1
ATOM 720 C CA . ALA A 1 91 ? -26.579 5.870 14.833 1.00 41.66 91 ALA A CA 1
ATOM 721 C C . ALA A 1 91 ? -27.544 6.360 13.740 1.00 41.66 91 ALA A C 1
ATOM 723 O O . ALA A 1 91 ? -27.216 7.212 12.922 1.00 41.66 91 ALA A O 1
ATOM 724 N N . LYS A 1 92 ? -28.778 5.850 13.763 1.00 48.66 92 LYS A N 1
ATOM 725 C CA . LYS A 1 92 ? -29.940 6.681 13.436 1.00 48.66 92 LYS A CA 1
ATOM 726 C C . LYS A 1 92 ? -30.636 6.970 14.765 1.00 48.66 92 LYS A C 1
ATOM 728 O O . LYS A 1 92 ? -31.099 6.031 15.406 1.00 48.66 92 LYS A O 1
ATOM 733 N N . PRO A 1 93 ? -30.712 8.240 15.174 1.00 40.28 93 PRO A N 1
ATOM 734 C CA . PRO A 1 93 ? -31.976 8.747 15.674 1.00 40.28 93 PRO A CA 1
ATOM 735 C C . PRO A 1 93 ? -32.263 10.085 14.998 1.00 40.28 93 PRO A C 1
ATOM 737 O 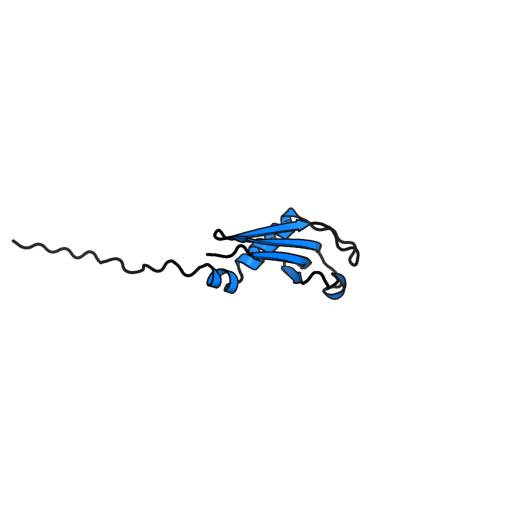O . PRO A 1 93 ? -31.908 11.151 15.486 1.00 40.28 93 PRO A O 1
ATOM 740 N N . GLY A 1 94 ? -32.912 10.017 13.841 1.00 45.44 94 GLY A N 1
ATOM 741 C CA . GLY A 1 94 ? -33.696 11.135 13.346 1.00 45.44 94 GLY A CA 1
ATOM 742 C C . GLY A 1 94 ? -35.149 10.887 13.716 1.00 45.44 94 GLY A C 1
ATOM 743 O O . GLY A 1 94 ? -35.808 10.185 12.964 1.00 45.44 94 GLY A O 1
ATOM 744 N N . VAL A 1 95 ? -35.599 11.420 14.858 1.00 38.59 95 VAL A N 1
ATOM 745 C CA . VAL A 1 95 ? -36.917 12.060 15.044 1.00 38.59 95 VAL A CA 1
ATOM 746 C C . VAL A 1 95 ? -36.767 13.045 16.211 1.00 38.59 95 VAL A C 1
ATOM 748 O O . VAL A 1 95 ? -36.726 12.647 17.372 1.00 38.59 95 VAL A O 1
ATOM 751 N N . GLN A 1 96 ? -36.658 14.337 15.900 1.00 44.66 96 GLN A N 1
ATOM 752 C CA . GLN A 1 96 ? -36.959 15.407 16.854 1.00 44.66 96 GLN A CA 1
ATOM 753 C C . GLN A 1 96 ? -38.479 15.416 17.084 1.00 44.66 96 GLN A C 1
ATOM 755 O O . GLN A 1 96 ? -39.213 15.498 16.095 1.00 44.66 96 GLN A O 1
ATOM 760 N N . PRO A 1 97 ? -38.996 15.363 18.325 1.00 37.91 97 PRO A N 1
ATOM 761 C CA . PRO A 1 97 ? -40.378 15.736 18.575 1.00 37.91 97 PRO A CA 1
ATOM 762 C C . PRO A 1 97 ? -40.489 17.250 18.405 1.00 37.91 97 PRO A C 1
ATOM 764 O O . PRO A 1 97 ? -39.790 18.018 19.069 1.00 37.91 97 PRO A O 1
ATOM 767 N N . GLY A 1 98 ? -41.325 17.649 17.452 1.00 39.22 98 GLY A N 1
ATOM 768 C CA . GLY A 1 98 ? -41.580 19.033 17.104 1.00 39.22 98 GLY A CA 1
ATOM 769 C C . GLY A 1 98 ? -42.094 19.859 18.279 1.00 39.22 98 GLY A C 1
ATOM 770 O O . GLY A 1 98 ? -42.832 19.398 19.147 1.00 39.22 98 GLY A O 1
ATOM 771 N N . VAL A 1 99 ? -41.694 21.122 18.244 1.00 46.62 99 VAL A N 1
ATOM 772 C CA . VAL A 1 99 ? -42.270 22.218 19.005 1.00 46.62 99 VAL A CA 1
ATOM 773 C C . VAL A 1 99 ? -43.708 22.418 18.522 1.00 46.62 99 VAL A C 1
ATOM 775 O O . VAL A 1 99 ? -43.918 22.793 17.372 1.00 46.62 99 VAL A O 1
ATOM 778 N N . THR A 1 100 ? -44.696 22.227 19.392 1.00 39.56 100 THR A N 1
ATOM 779 C CA . THR A 1 100 ? -46.002 22.883 19.249 1.00 39.56 100 THR A CA 1
ATOM 780 C C . THR A 1 100 ? -46.414 23.444 20.596 1.00 39.56 100 THR A C 1
ATOM 782 O O . THR A 1 100 ? -46.722 22.707 21.530 1.00 39.56 100 THR A O 1
ATOM 785 N N . ALA A 1 101 ? -46.392 24.772 20.674 1.00 44.97 101 ALA A N 1
ATOM 786 C CA . ALA A 1 101 ? -47.132 25.536 21.657 1.00 44.97 101 ALA A CA 1
ATOM 787 C C . ALA A 1 101 ? -48.629 25.203 21.556 1.00 44.97 101 ALA A C 1
ATOM 789 O O . ALA A 1 101 ? -49.135 25.044 20.446 1.00 44.97 101 ALA A O 1
ATOM 790 N N . ASN A 1 102 ? -49.306 25.105 22.702 1.00 40.66 102 ASN A N 1
ATOM 791 C CA . ASN A 1 102 ? -50.585 25.769 22.982 1.00 40.66 102 ASN A CA 1
ATOM 792 C C . ASN A 1 102 ? -51.044 25.436 24.411 1.00 40.66 102 ASN A C 1
ATOM 794 O O . ASN A 1 102 ? -51.298 24.279 24.741 1.00 40.66 102 ASN A O 1
ATOM 798 N N . SER A 1 103 ? -51.163 26.479 25.238 1.00 41.94 103 SER A N 1
ATOM 799 C CA . SER A 1 103 ? -51.980 26.484 26.459 1.00 41.94 103 SER A CA 1
ATOM 800 C C . SER A 1 103 ? -53.454 26.234 26.109 1.00 41.94 103 SER A C 1
ATOM 802 O O . SER A 1 103 ? -53.876 26.549 24.992 1.00 41.94 103 SER A O 1
ATOM 804 N N . PRO A 1 104 ? -54.268 25.749 27.059 1.00 51.66 104 PRO A N 1
ATOM 805 C CA . PRO A 1 104 ? -55.269 26.674 27.599 1.00 51.66 104 PRO A CA 1
ATOM 806 C C . PRO A 1 104 ? -55.595 26.496 29.095 1.00 51.66 104 PRO A C 1
ATOM 808 O O . PRO A 1 104 ? -55.449 25.411 29.645 1.00 51.66 104 PRO A O 1
ATOM 811 N N . ALA A 1 105 ? -56.032 27.635 29.651 1.00 42.97 105 ALA A N 1
ATOM 812 C CA . ALA A 1 105 ? -56.957 27.904 30.765 1.00 42.97 105 ALA A CA 1
ATOM 813 C C . ALA A 1 105 ? -57.038 26.935 31.957 1.00 42.97 105 ALA A C 1
ATOM 815 O O . ALA A 1 105 ? -57.573 25.818 31.791 1.00 42.97 105 ALA A O 1
#

pLDDT: mean 81.76, std 22.2, range [37.91, 98.62]

Radius of gyration: 21.44 Å; chains: 1; bounding box: 72×42×45 Å

Foldseek 3Di:
DPDWDKDKFKWFADPLDIDTDHNPDAPCNVDQDGQAIFMKMWIQDLVAIFMFTADGRPPNRHGHPGPSNRVSVRVVVRPPVVSCVVNPPDDDDPDDDDDDDDDDD